Protein AF-A0A0A1CIE8-F1 (afdb_monomer)

Solvent-accessible surface area (backbone atoms only — not comparable to full-atom values): 5306 Å² total; per-residue (Å²): 132,84,73,81,76,73,80,70,46,76,35,42,40,37,24,47,71,83,40,80,73,52,37,79,55,90,60,72,77,88,57,57,86,52,70,49,77,48,73,39,80,84,70,76,82,78,57,72,99,70,70,80,49,66,67,58,57,54,53,54,48,50,57,52,49,55,51,54,51,51,53,46,54,50,52,50,64,63,58,70,72,75,122

InterPro domains:
  IPR001404 Heat shock protein Hsp90 family [PF00183] (8-80)
  IPR001404 Heat shock protein Hsp90 family [PTHR11528] (8-77)
  IPR020568 Ribosomal protein uS5 domain 2-type superfamily [SSF54211] (6-78)

Sequence (83 aa):
ALASSHFTTENVRLYVKRVFISDDFDGELYLSFIKGVVDLNDFPLNVSHEILHESCIVRIMRKRLVRKVFDMILGLSMSENKD

Organism: NCBI:txid459176

pLDDT: mean 72.19, std 15.55, range [40.38, 93.31]

Structure (mmCIF, N/CA/C/O backbone):
data_AF-A0A0A1CIE8-F1
#
_entry.id   AF-A0A0A1CIE8-F1
#
loop_
_atom_site.group_PDB
_atom_site.id
_atom_site.type_symbol
_atom_site.label_atom_id
_atom_site.label_alt_id
_atom_site.label_comp_id
_atom_site.label_asym_id
_atom_site.label_entity_id
_atom_site.label_seq_id
_atom_site.pdbx_PDB_ins_code
_atom_site.Cartn_x
_atom_site.Cartn_y
_atom_site.Cartn_z
_atom_site.occupancy
_atom_site.B_iso_or_equiv
_atom_site.auth_seq_id
_atom_site.auth_comp_id
_atom_site.auth_asym_id
_atom_site.auth_atom_id
_atom_site.pdbx_PDB_model_num
ATOM 1 N N . ALA A 1 1 ? -24.241 14.598 -19.530 1.00 40.38 1 ALA A N 1
ATOM 2 C CA . ALA A 1 1 ? -23.317 14.698 -18.388 1.00 40.38 1 ALA A CA 1
ATOM 3 C C . ALA A 1 1 ? -22.569 13.380 -18.299 1.00 40.38 1 ALA A C 1
ATOM 5 O O . ALA A 1 1 ? -23.138 12.392 -17.856 1.00 40.38 1 ALA A O 1
ATOM 6 N N . LEU A 1 2 ? -21.363 13.336 -18.866 1.00 45.25 2 LEU A N 1
ATOM 7 C CA . LEU A 1 2 ? -20.467 12.192 -18.737 1.00 45.25 2 LEU A CA 1
ATOM 8 C C . LEU A 1 2 ? -20.063 12.156 -17.267 1.00 45.25 2 LEU A C 1
ATOM 10 O O . LEU A 1 2 ? -19.353 13.051 -16.815 1.00 45.25 2 LEU A O 1
ATOM 14 N N . ALA A 1 3 ? -20.616 11.209 -16.510 1.00 46.03 3 ALA A N 1
ATOM 15 C CA . ALA A 1 3 ? -20.137 10.941 -15.168 1.00 46.03 3 ALA A CA 1
ATOM 16 C C . ALA A 1 3 ? -18.638 10.687 -15.297 1.00 46.03 3 ALA A C 1
ATOM 18 O O . ALA A 1 3 ? -18.229 9.810 -16.059 1.00 46.03 3 ALA A O 1
ATOM 19 N N . SER A 1 4 ? -17.844 11.523 -14.635 1.00 47.22 4 SER A N 1
ATOM 20 C CA . SER A 1 4 ? -16.411 11.353 -14.481 1.00 47.22 4 SER A CA 1
ATOM 21 C C . SER A 1 4 ? -16.183 9.972 -13.883 1.00 47.22 4 SER A C 1
ATOM 23 O O . SER A 1 4 ? -16.230 9.808 -12.669 1.00 47.22 4 SER A O 1
ATOM 25 N N . SER A 1 5 ? -16.015 8.960 -14.730 1.00 46.41 5 SER A N 1
ATOM 26 C CA . SER A 1 5 ? -15.625 7.623 -14.321 1.00 46.41 5 SER A CA 1
ATOM 27 C C . SER A 1 5 ? -14.204 7.752 -13.794 1.00 46.41 5 SER A C 1
ATOM 29 O O . SER A 1 5 ? -13.242 7.676 -14.559 1.00 46.41 5 SER A O 1
ATOM 31 N N . HIS A 1 6 ? -14.071 8.062 -12.503 1.00 51.59 6 HIS A N 1
ATOM 32 C CA . HIS A 1 6 ? -12.839 7.798 -11.784 1.00 51.59 6 HIS A CA 1
ATOM 33 C C . HIS A 1 6 ? -12.591 6.307 -11.984 1.00 51.59 6 HIS A C 1
ATOM 35 O O . HIS A 1 6 ? -13.406 5.477 -11.590 1.00 51.59 6 HIS A O 1
ATOM 41 N N . PHE A 1 7 ? -11.539 5.975 -12.730 1.00 48.69 7 PHE A N 1
ATOM 42 C CA . PHE A 1 7 ? -11.040 4.611 -12.822 1.00 48.69 7 PHE A CA 1
ATOM 43 C C . PHE A 1 7 ? -10.450 4.287 -11.446 1.00 48.69 7 PHE A C 1
ATOM 45 O O . PHE A 1 7 ? -9.244 4.386 -11.241 1.00 48.69 7 PHE A O 1
ATOM 52 N N . THR A 1 8 ? -11.316 3.990 -10.478 1.00 52.59 8 THR A N 1
ATOM 53 C CA . THR A 1 8 ? -10.920 3.548 -9.147 1.00 52.59 8 THR A CA 1
ATOM 54 C C . THR A 1 8 ? -10.344 2.151 -9.302 1.00 52.59 8 THR A C 1
ATOM 56 O O . THR A 1 8 ? -11.029 1.179 -9.621 1.00 52.59 8 THR A O 1
ATOM 59 N N . THR A 1 9 ? -9.025 2.052 -9.193 1.00 57.69 9 THR A N 1
ATOM 60 C CA . THR A 1 9 ? -8.330 0.775 -9.297 1.00 57.69 9 THR A CA 1
ATOM 61 C C . THR A 1 9 ? -8.409 0.060 -7.954 1.00 57.69 9 THR A C 1
ATOM 63 O O . THR A 1 9 ? -7.551 0.265 -7.102 1.00 57.69 9 THR A O 1
ATOM 66 N N . GLU A 1 10 ? -9.403 -0.815 -7.779 1.00 65.69 10 GLU A N 1
ATOM 67 C CA . GLU A 1 10 ? -9.623 -1.650 -6.575 1.00 65.69 10 GLU A CA 1
ATOM 68 C C . GLU A 1 10 ? -8.587 -2.790 -6.413 1.00 65.69 10 GLU A C 1
ATOM 70 O O . GLU A 1 10 ? -8.884 -3.898 -5.958 1.00 65.69 10 GLU A O 1
ATOM 75 N N . ASN A 1 11 ? -7.349 -2.579 -6.852 1.00 77.56 11 ASN A N 1
ATOM 76 C CA . ASN A 1 11 ? -6.363 -3.653 -6.947 1.00 77.56 11 ASN A CA 1
ATOM 77 C C . ASN A 1 11 ? -5.546 -3.827 -5.656 1.00 77.56 11 ASN A C 1
ATOM 79 O O . ASN A 1 11 ? -5.013 -4.912 -5.411 1.00 77.56 11 ASN A O 1
ATOM 83 N N . VAL A 1 12 ? -5.483 -2.805 -4.796 1.00 83.69 12 VAL A N 1
ATOM 84 C CA . VAL A 1 12 ? -4.727 -2.843 -3.537 1.00 83.69 12 VAL A CA 1
ATOM 85 C C . VAL A 1 12 ? -5.646 -2.569 -2.355 1.00 83.69 12 VAL A C 1
ATOM 87 O O . VAL A 1 12 ? -6.326 -1.553 -2.328 1.00 83.69 12 VAL A O 1
ATOM 90 N N . ARG A 1 13 ? -5.630 -3.448 -1.347 1.00 86.38 13 ARG A N 1
ATOM 91 C CA . ARG A 1 13 ? -6.417 -3.277 -0.114 1.00 86.38 13 ARG A CA 1
ATOM 92 C C . ARG A 1 13 ? -5.526 -2.905 1.064 1.00 86.38 13 ARG A C 1
ATOM 94 O O . ARG A 1 13 ? -4.561 -3.618 1.353 1.00 86.38 13 ARG A O 1
ATOM 101 N N . LEU A 1 14 ? -5.865 -1.817 1.754 1.00 84.38 14 LEU A N 1
ATOM 102 C CA . LEU A 1 14 ? -5.165 -1.338 2.942 1.00 84.38 14 LEU A CA 1
ATOM 103 C C . LEU A 1 14 ? -5.819 -1.847 4.222 1.00 84.38 14 LEU A C 1
ATOM 105 O O . LEU A 1 14 ? -7.016 -1.670 4.441 1.00 84.38 14 LEU A O 1
ATOM 109 N N . TYR A 1 15 ? -4.993 -2.390 5.102 1.00 85.06 15 TYR A N 1
ATOM 110 C CA . TYR A 1 15 ? -5.349 -2.828 6.437 1.00 85.06 15 TYR A CA 1
ATOM 111 C C . TYR A 1 15 ? -4.410 -2.190 7.465 1.00 85.06 15 TYR A C 1
ATOM 113 O O . TYR A 1 15 ? -3.221 -1.979 7.215 1.00 85.06 15 TYR A O 1
ATOM 121 N N . VAL A 1 16 ? -4.946 -1.890 8.645 1.00 82.31 16 VAL A N 1
ATOM 122 C CA . VAL A 1 16 ? -4.173 -1.507 9.832 1.00 82.31 16 VAL A CA 1
ATOM 123 C C . VAL A 1 16 ? -4.574 -2.445 10.954 1.00 82.31 16 VAL A C 1
ATOM 125 O O . VAL A 1 16 ? -5.753 -2.532 11.289 1.00 82.31 16 VAL A O 1
ATOM 128 N N . LYS A 1 17 ? -3.607 -3.156 11.542 1.00 84.94 17 LYS A N 1
ATOM 129 C CA . LYS A 1 17 ? -3.858 -4.170 12.580 1.00 84.94 17 LYS A CA 1
ATOM 130 C C . LYS A 1 17 ? -4.975 -5.141 12.169 1.00 84.94 17 LYS A C 1
ATOM 132 O O . LYS A 1 17 ? -5.847 -5.458 12.977 1.00 84.94 17 LYS A O 1
ATOM 137 N N . ARG A 1 18 ? -4.956 -5.596 10.907 1.00 88.56 18 ARG A N 1
ATOM 138 C CA . ARG A 1 18 ? -5.974 -6.482 10.300 1.00 88.56 18 ARG A CA 1
ATOM 139 C C . ARG A 1 18 ? -7.383 -5.889 10.147 1.00 88.56 18 ARG A C 1
ATOM 141 O O . ARG A 1 18 ? -8.299 -6.613 9.766 1.00 88.56 18 ARG A O 1
ATOM 148 N N . VAL A 1 19 ? -7.577 -4.597 10.403 1.00 83.19 19 VAL A N 1
ATOM 149 C CA . VAL A 1 19 ? -8.837 -3.886 10.139 1.00 83.19 19 VAL A CA 1
ATOM 150 C C . VAL A 1 19 ? -8.758 -3.250 8.758 1.00 83.19 19 VAL A C 1
ATOM 152 O O . VAL A 1 19 ? -7.783 -2.562 8.465 1.00 83.19 19 VAL A O 1
ATOM 155 N N . PHE A 1 20 ? -9.757 -3.501 7.908 1.00 84.25 20 PHE A N 1
ATOM 156 C CA . PHE A 1 20 ? -9.843 -2.881 6.584 1.00 84.25 20 PHE A CA 1
ATOM 157 C C . PHE A 1 20 ? -10.000 -1.368 6.727 1.00 84.25 20 PHE A C 1
ATOM 159 O O . PHE A 1 20 ? -10.836 -0.910 7.504 1.00 84.25 20 PHE A O 1
ATOM 166 N N . ILE A 1 21 ? -9.183 -0.622 5.987 1.00 81.88 21 ILE A N 1
ATOM 167 C CA . ILE A 1 21 ? -9.219 0.839 5.956 1.00 81.88 21 ILE A CA 1
ATOM 168 C C . ILE A 1 21 ? -9.827 1.288 4.634 1.00 81.88 21 ILE A C 1
ATOM 170 O O . ILE A 1 21 ? -10.923 1.823 4.618 1.00 81.88 21 ILE A O 1
ATOM 174 N N . SER A 1 22 ? -9.140 1.026 3.522 1.00 79.81 22 SER A N 1
ATOM 175 C CA . SER A 1 22 ? -9.555 1.514 2.210 1.00 79.81 22 SER A CA 1
ATOM 176 C C . SER A 1 22 ? -8.930 0.683 1.089 1.00 79.81 22 SER A C 1
ATOM 178 O O . SER A 1 22 ? -7.815 0.170 1.218 1.00 79.81 22 SER A O 1
ATOM 180 N N . ASP A 1 23 ? -9.652 0.541 -0.012 1.00 81.06 23 ASP A N 1
ATOM 181 C CA . ASP A 1 23 ? -9.180 0.053 -1.311 1.00 81.06 23 ASP A CA 1
ATOM 182 C C . ASP A 1 23 ? -9.226 1.142 -2.394 1.00 81.06 23 ASP A C 1
ATOM 184 O O . ASP A 1 23 ? -8.758 0.926 -3.514 1.00 81.06 23 ASP A O 1
ATOM 188 N N . ASP A 1 24 ? -9.711 2.331 -2.034 1.00 75.69 24 ASP A N 1
ATOM 189 C CA . ASP A 1 24 ? -9.755 3.504 -2.892 1.00 75.69 24 ASP A CA 1
ATOM 190 C C . ASP A 1 24 ? -8.418 4.244 -2.835 1.00 75.69 24 ASP A C 1
ATOM 192 O O . ASP A 1 24 ? -8.211 5.258 -2.159 1.00 75.69 24 ASP A O 1
ATOM 196 N N . PHE A 1 25 ? -7.453 3.674 -3.546 1.00 69.62 25 PHE A N 1
ATOM 197 C CA . PHE A 1 25 ? -6.224 4.372 -3.861 1.00 69.62 25 PHE A CA 1
ATOM 198 C C . PHE A 1 25 ? -6.454 5.214 -5.106 1.00 69.62 25 PHE A C 1
ATOM 200 O O . PHE A 1 25 ? -6.103 4.807 -6.211 1.00 69.62 25 PHE A O 1
ATOM 207 N N . ASP A 1 26 ? -7.008 6.407 -4.904 1.00 64.25 26 ASP A N 1
ATOM 208 C CA . ASP A 1 26 ? -7.103 7.433 -5.936 1.00 64.25 26 ASP A CA 1
ATOM 209 C C . ASP A 1 26 ? -5.668 7.764 -6.393 1.00 64.25 26 ASP A C 1
ATOM 211 O O . ASP A 1 26 ? -4.873 8.389 -5.675 1.00 64.25 26 ASP A O 1
ATOM 215 N N . GLY A 1 27 ? -5.245 7.171 -7.507 1.00 60.00 27 GLY A N 1
ATOM 216 C CA . GLY A 1 27 ? -3.837 6.928 -7.792 1.00 60.00 27 GLY A CA 1
ATOM 217 C C . GLY A 1 27 ? -3.585 6.786 -9.279 1.00 60.00 27 GLY A C 1
ATOM 218 O O . GLY A 1 27 ? -4.295 6.081 -9.986 1.00 60.00 27 GLY A O 1
ATOM 219 N N . GLU A 1 28 ? -2.565 7.500 -9.750 1.00 57.84 28 GLU A N 1
ATOM 220 C CA . GLU A 1 28 ? -2.176 7.554 -11.153 1.00 57.84 28 GLU A CA 1
ATOM 221 C C . GLU A 1 28 ? -2.136 6.154 -11.797 1.00 57.84 28 GLU A C 1
ATOM 223 O O . GLU A 1 28 ? -1.543 5.221 -11.252 1.00 57.84 28 GLU A O 1
ATOM 228 N N . LEU A 1 29 ? -2.721 6.038 -12.994 1.00 59.56 29 LEU A N 1
ATOM 229 C CA . LEU A 1 29 ? -2.908 4.803 -13.773 1.00 59.56 29 LEU A CA 1
ATOM 230 C C . LEU A 1 29 ? -1.676 3.878 -13.882 1.00 59.56 29 LEU A C 1
ATOM 232 O O . LEU A 1 29 ? -1.830 2.706 -14.227 1.00 59.56 29 LEU A O 1
ATOM 236 N N . TYR A 1 30 ? -0.463 4.359 -13.595 1.00 71.94 30 TYR A N 1
ATOM 237 C CA . TYR A 1 30 ? 0.785 3.627 -13.791 1.00 71.94 30 TYR A CA 1
ATOM 238 C C . TYR A 1 30 ? 1.031 2.469 -12.810 1.00 71.94 30 TYR A C 1
ATOM 240 O O . TYR A 1 30 ? 1.847 1.623 -13.142 1.00 71.94 30 TYR A O 1
ATOM 248 N N . LEU A 1 31 ? 0.355 2.371 -11.653 1.00 74.62 31 LEU A N 1
ATOM 249 C CA . LEU A 1 31 ? 0.432 1.176 -10.776 1.00 74.62 31 LEU A CA 1
ATOM 250 C C . LEU A 1 31 ? -0.840 0.324 -10.785 1.00 74.62 31 LEU A C 1
ATOM 252 O O . LEU A 1 31 ? -0.959 -0.619 -10.005 1.00 74.62 31 LEU A O 1
ATOM 256 N N . SER A 1 32 ? -1.780 0.622 -11.682 1.00 76.81 32 SER A N 1
ATOM 257 C CA . SER A 1 32 ? -3.075 -0.064 -11.764 1.00 76.81 32 SER A CA 1
ATOM 258 C C . SER A 1 32 ? -2.963 -1.577 -11.990 1.00 76.81 32 SER A C 1
ATOM 260 O O . SER A 1 32 ? -3.872 -2.313 -11.628 1.00 76.81 32 SER A O 1
ATOM 262 N N . PHE A 1 33 ? -1.850 -2.069 -12.538 1.00 79.69 33 PHE A N 1
ATOM 263 C CA . PHE A 1 33 ? -1.617 -3.498 -12.762 1.00 79.69 33 PHE A CA 1
ATOM 264 C C . PHE A 1 33 ? -1.281 -4.284 -11.483 1.00 79.69 33 PHE A C 1
ATOM 266 O O . PHE A 1 33 ? -1.287 -5.516 -11.495 1.00 79.69 33 PHE A O 1
ATOM 273 N N . ILE A 1 34 ? -0.971 -3.597 -10.382 1.00 81.50 34 ILE A N 1
ATOM 274 C CA . ILE A 1 34 ? -0.491 -4.225 -9.152 1.00 81.50 34 ILE A CA 1
ATOM 275 C C . ILE A 1 34 ? -1.669 -4.624 -8.285 1.00 81.50 34 ILE A C 1
ATOM 277 O O . ILE A 1 34 ? -2.421 -3.771 -7.824 1.00 81.50 34 ILE A O 1
ATOM 281 N N . LYS A 1 35 ? -1.783 -5.927 -8.017 1.00 85.88 35 LYS A N 1
ATOM 282 C CA . LYS A 1 35 ? -2.762 -6.487 -7.085 1.00 85.88 35 LYS A CA 1
ATOM 283 C C . LYS A 1 35 ? -2.092 -6.908 -5.787 1.00 85.88 35 LYS A C 1
ATOM 285 O O . LYS A 1 35 ? -1.065 -7.582 -5.824 1.00 85.88 35 LYS A O 1
ATOM 290 N N . GLY A 1 36 ? -2.669 -6.544 -4.644 1.00 86.25 36 GLY A N 1
ATOM 291 C CA . GLY A 1 36 ? -2.080 -6.920 -3.362 1.00 86.25 36 GLY A CA 1
ATOM 292 C C . GLY A 1 36 ? -2.837 -6.472 -2.117 1.00 86.25 36 GLY A C 1
ATOM 293 O O . GLY A 1 36 ? -3.823 -5.741 -2.168 1.00 86.25 36 GLY A O 1
ATOM 294 N N . VAL A 1 37 ? -2.334 -6.928 -0.973 1.00 88.38 37 VAL A N 1
ATOM 295 C CA . VAL A 1 37 ? -2.825 -6.571 0.361 1.00 88.38 37 VAL A CA 1
ATOM 296 C C . VAL A 1 37 ? -1.689 -5.923 1.141 1.00 88.38 37 VAL A C 1
ATOM 298 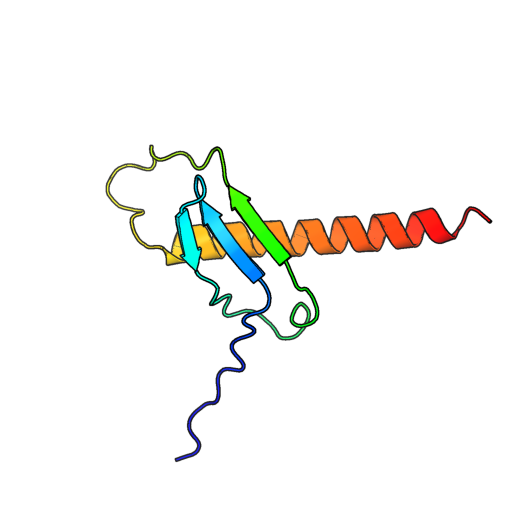O O . VAL A 1 37 ? -0.556 -6.402 1.110 1.00 88.38 37 VAL A O 1
ATOM 301 N N . VAL A 1 38 ? -1.998 -4.836 1.843 1.00 85.75 38 VAL A N 1
ATOM 302 C CA . VAL A 1 38 ? -1.048 -4.074 2.657 1.00 85.75 38 VAL A CA 1
ATOM 303 C C . VAL A 1 38 ? -1.566 -4.058 4.085 1.00 85.75 38 VAL A C 1
ATOM 305 O O . VAL A 1 38 ? -2.590 -3.438 4.333 1.00 85.75 38 VAL A O 1
ATOM 308 N N . ASP A 1 39 ? -0.877 -4.719 5.015 1.00 88.00 39 ASP A N 1
ATOM 309 C CA . ASP A 1 39 ? -1.237 -4.722 6.441 1.00 88.00 39 ASP A CA 1
ATOM 310 C C . ASP A 1 39 ? -0.174 -3.991 7.268 1.00 88.00 39 ASP A C 1
ATOM 312 O O . ASP A 1 39 ? 1.023 -4.279 7.185 1.00 88.00 39 ASP A O 1
ATOM 316 N N . LEU A 1 40 ? -0.616 -3.011 8.051 1.00 81.00 40 LEU A N 1
ATOM 317 C CA . LEU A 1 40 ? 0.233 -2.158 8.872 1.00 81.00 40 LEU A CA 1
ATOM 318 C C . LEU A 1 40 ? 0.078 -2.530 10.345 1.00 81.00 40 LEU A C 1
ATOM 320 O O . LEU A 1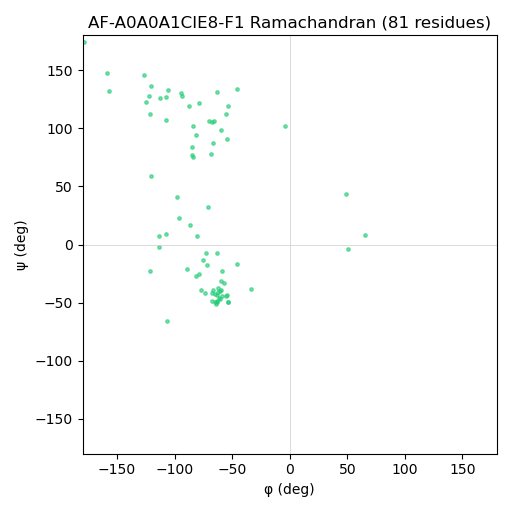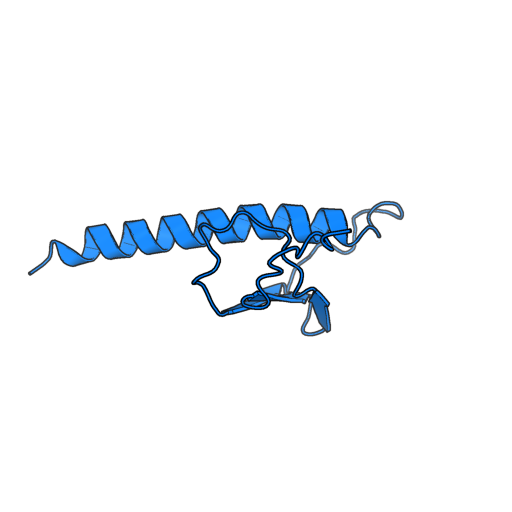 40 ? -0.926 -2.199 10.978 1.00 81.00 40 LEU A O 1
ATOM 324 N N . ASN A 1 41 ? 1.103 -3.170 10.905 1.00 76.06 41 ASN A N 1
ATOM 325 C CA . ASN A 1 41 ? 1.102 -3.589 12.310 1.00 76.06 41 ASN A CA 1
ATOM 326 C C . ASN A 1 41 ? 1.375 -2.427 13.285 1.00 76.06 41 ASN A C 1
ATOM 328 O O . ASN A 1 41 ? 0.710 -2.325 14.315 1.00 76.06 41 ASN A O 1
ATOM 332 N N . ASP A 1 42 ? 2.283 -1.512 12.925 1.00 67.19 42 ASP A N 1
ATOM 333 C CA . ASP A 1 42 ? 2.776 -0.442 13.807 1.00 67.19 42 ASP A CA 1
ATOM 334 C C . ASP A 1 42 ? 2.507 0.955 13.235 1.00 67.19 42 ASP A C 1
ATOM 336 O O . ASP A 1 42 ? 3.419 1.747 12.984 1.00 67.19 42 ASP A O 1
ATOM 340 N N . PHE A 1 43 ? 1.233 1.281 12.999 1.00 60.66 43 PHE A N 1
ATOM 341 C CA . PHE A 1 43 ? 0.865 2.683 12.809 1.00 60.66 43 PHE A CA 1
ATOM 342 C C . PHE A 1 43 ? 0.785 3.355 14.189 1.00 60.66 43 PHE A C 1
ATOM 344 O O . PHE A 1 43 ? 0.030 2.872 15.042 1.00 60.66 43 PHE A O 1
ATOM 351 N N . PRO A 1 44 ? 1.555 4.429 14.455 1.00 52.06 44 PRO A N 1
ATOM 352 C CA . PRO A 1 44 ? 1.517 5.093 15.745 1.00 52.06 44 PRO A CA 1
ATOM 353 C C . PRO A 1 44 ? 0.129 5.711 15.909 1.00 52.06 44 PRO A C 1
ATOM 355 O O . PRO A 1 44 ? -0.195 6.720 15.293 1.00 52.06 44 PRO A O 1
ATOM 358 N N . LEU A 1 45 ? -0.696 5.106 16.762 1.00 50.53 45 LEU A N 1
ATOM 359 C CA . LEU A 1 45 ? -1.992 5.655 17.176 1.00 50.53 45 LEU A CA 1
ATOM 360 C C . LEU A 1 45 ? -1.832 6.987 17.942 1.00 50.53 45 LEU A C 1
ATOM 362 O O . LEU A 1 45 ? -2.811 7.653 18.253 1.00 50.53 45 LEU A O 1
ATOM 366 N N . ASN A 1 46 ? -0.587 7.362 18.250 1.00 52.62 46 ASN A N 1
ATOM 367 C CA . ASN A 1 46 ? -0.200 8.482 19.098 1.00 52.62 46 ASN A CA 1
ATOM 368 C C . ASN A 1 46 ? -0.100 9.810 18.338 1.00 52.62 46 ASN A C 1
ATOM 370 O O . ASN A 1 46 ? 0.486 10.761 18.853 1.00 52.62 46 ASN A O 1
ATOM 374 N N . VAL A 1 47 ? -0.669 9.910 17.134 1.00 52.66 47 VAL A N 1
ATOM 375 C CA . VAL A 1 47 ? -0.816 11.204 16.466 1.00 52.66 47 VAL A CA 1
ATOM 376 C C . VAL A 1 47 ? -2.092 11.882 16.973 1.00 52.66 47 VAL A C 1
ATOM 378 O O . VAL A 1 47 ? -3.145 11.856 16.347 1.00 52.66 47 VAL A O 1
ATOM 381 N N . SER A 1 48 ? -1.960 12.381 18.204 1.00 48.50 48 SER A N 1
ATOM 382 C CA . SER A 1 48 ? -2.807 13.319 18.947 1.00 48.50 48 SER A CA 1
ATOM 383 C C . SER A 1 48 ? -3.995 13.902 18.175 1.00 48.50 48 SER A C 1
ATOM 385 O O . SER A 1 48 ? -3.808 14.834 17.406 1.00 48.50 48 SER A O 1
ATOM 387 N N . HIS A 1 49 ? -5.199 13.379 18.432 1.00 48.97 49 HIS A N 1
ATOM 388 C CA . HIS A 1 49 ? -6.521 14.032 18.342 1.00 48.97 49 HIS A CA 1
ATOM 389 C C . HIS A 1 49 ? -6.943 14.813 17.065 1.00 48.97 49 HIS A C 1
ATOM 391 O O . HIS A 1 49 ? -8.103 15.200 16.984 1.00 48.97 49 HIS A O 1
ATOM 397 N N . GLU A 1 50 ? -6.095 14.976 16.045 1.00 49.88 50 GLU A N 1
ATOM 398 C CA . GLU A 1 50 ? -6.367 15.730 14.807 1.00 49.88 50 GLU A CA 1
ATOM 399 C C . GLU A 1 50 ? -6.241 14.871 13.535 1.00 49.88 50 GLU A C 1
ATOM 401 O O . GLU A 1 50 ? -6.863 15.175 12.520 1.00 49.88 50 GLU A O 1
ATOM 406 N N . ILE A 1 51 ? -5.491 13.759 13.557 1.00 49.66 51 ILE A N 1
ATOM 407 C CA . ILE A 1 51 ? -5.203 12.949 12.349 1.00 49.66 51 ILE A CA 1
ATOM 408 C C . ILE A 1 51 ? -6.142 11.740 12.223 1.00 49.66 51 ILE A C 1
ATOM 410 O O . ILE A 1 51 ? -5.756 10.646 11.823 1.00 49.66 51 ILE A O 1
ATOM 414 N N . LEU A 1 52 ? -7.420 11.958 12.528 1.00 52.84 52 LEU A N 1
ATOM 415 C CA . LEU A 1 52 ? -8.511 11.032 12.203 1.00 52.84 52 LEU A CA 1
ATOM 416 C C . LEU A 1 52 ? -8.982 11.156 10.746 1.00 52.84 52 LEU A C 1
ATOM 418 O O . LEU A 1 52 ? -9.967 10.537 10.361 1.00 52.84 52 LEU A O 1
ATOM 422 N N . HIS A 1 53 ? -8.287 11.932 9.913 1.00 55.91 53 HIS A N 1
ATOM 423 C CA . HIS A 1 53 ? -8.545 11.910 8.483 1.00 55.91 53 HIS A CA 1
ATOM 424 C C . HIS A 1 53 ? -7.778 10.753 7.842 1.00 55.91 53 HIS A C 1
ATOM 426 O O . HIS A 1 53 ? -6.576 10.837 7.577 1.00 55.91 53 HIS A O 1
ATOM 432 N N . GLU A 1 54 ? -8.521 9.684 7.570 1.00 61.31 54 GLU A N 1
ATOM 433 C CA . GLU A 1 54 ? -8.188 8.537 6.717 1.00 61.31 54 GLU A CA 1
ATOM 434 C C . GLU A 1 54 ? -7.301 8.922 5.511 1.00 61.31 54 GLU A C 1
ATOM 436 O O . GLU A 1 54 ? -6.307 8.257 5.209 1.00 61.31 54 GLU A O 1
ATOM 441 N N . SER A 1 55 ? -7.556 10.095 4.920 1.00 67.00 55 SER A N 1
ATOM 442 C CA . SER A 1 55 ? -6.799 10.669 3.802 1.00 67.00 55 SER A CA 1
ATOM 443 C C . SER A 1 55 ? -5.294 10.863 4.058 1.00 67.00 55 SER A C 1
ATOM 445 O O . SER A 1 55 ? -4.488 10.716 3.136 1.00 67.00 55 SER A O 1
ATOM 447 N N . CYS A 1 56 ? -4.859 11.166 5.287 1.00 76.25 56 CYS A N 1
ATOM 448 C CA . CYS A 1 56 ? -3.435 11.354 5.582 1.00 76.25 56 CYS A CA 1
ATOM 449 C C . CYS A 1 56 ? -2.678 10.018 5.594 1.00 76.25 56 CYS A C 1
ATOM 451 O O . CYS A 1 56 ? -1.584 9.919 5.027 1.00 76.25 56 CYS A O 1
ATOM 453 N N . ILE A 1 57 ? -3.283 8.984 6.189 1.00 74.25 57 ILE A N 1
ATOM 454 C CA . ILE A 1 57 ? -2.728 7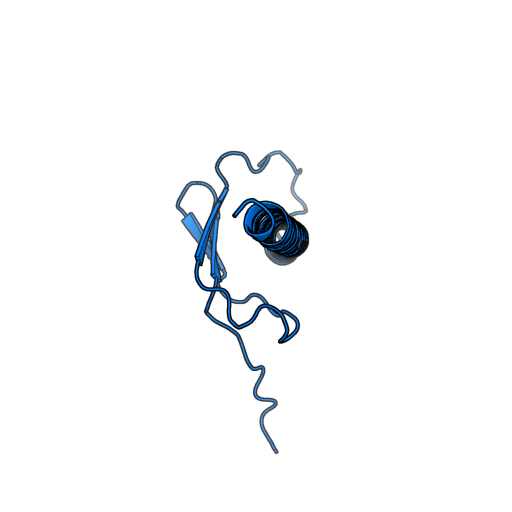.626 6.249 1.00 74.25 57 ILE A CA 1
ATOM 455 C C . ILE A 1 57 ? -2.634 7.059 4.835 1.00 74.25 57 ILE A C 1
ATOM 457 O O . ILE A 1 57 ? -1.549 6.654 4.415 1.00 74.25 57 ILE A O 1
ATOM 461 N N . VAL A 1 58 ? -3.730 7.125 4.073 1.00 76.56 58 VAL A N 1
ATOM 462 C CA . VAL A 1 58 ? -3.782 6.674 2.675 1.00 76.56 58 VAL A CA 1
ATOM 463 C C . VAL A 1 58 ? -2.691 7.359 1.843 1.00 76.56 58 VAL A C 1
ATOM 465 O O . VAL A 1 58 ? -1.934 6.690 1.137 1.00 76.56 58 VAL A O 1
ATOM 468 N N . ARG A 1 59 ? -2.489 8.675 2.009 1.00 79.00 59 ARG A N 1
ATOM 469 C CA . ARG A 1 59 ? -1.437 9.432 1.304 1.00 79.00 59 ARG A CA 1
ATOM 470 C C . ARG A 1 59 ? -0.013 8.980 1.649 1.00 79.00 59 ARG A C 1
ATOM 472 O O . ARG A 1 59 ? 0.827 8.873 0.752 1.00 79.00 59 ARG A O 1
ATOM 479 N N . ILE A 1 60 ? 0.294 8.741 2.926 1.00 80.62 60 ILE A N 1
ATOM 480 C CA . ILE A 1 60 ? 1.619 8.242 3.341 1.00 80.62 60 ILE A CA 1
ATOM 481 C C . ILE A 1 60 ? 1.845 6.833 2.787 1.00 80.62 60 ILE A C 1
ATOM 483 O O . ILE A 1 60 ? 2.929 6.535 2.276 1.00 80.62 60 ILE A O 1
ATOM 487 N N . MET A 1 61 ? 0.823 5.981 2.853 1.00 80.62 61 MET A N 1
ATOM 488 C CA . MET A 1 61 ? 0.910 4.601 2.383 1.00 80.62 61 MET A CA 1
ATOM 489 C C . MET A 1 61 ? 1.078 4.516 0.879 1.00 80.62 61 MET A C 1
ATOM 491 O O . MET A 1 61 ? 1.934 3.764 0.419 1.00 80.62 61 MET A O 1
ATOM 495 N N . ARG A 1 62 ? 0.391 5.371 0.120 1.00 79.50 62 ARG A N 1
ATOM 496 C CA . ARG A 1 62 ? 0.600 5.502 -1.322 1.00 79.50 62 ARG A CA 1
ATOM 497 C C . ARG A 1 62 ? 2.069 5.768 -1.656 1.00 79.50 62 ARG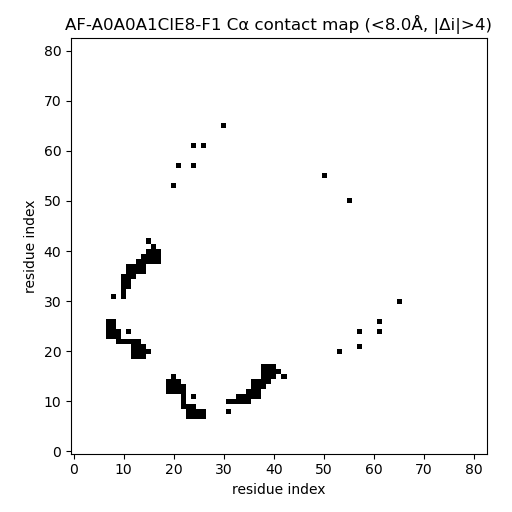 A C 1
ATOM 499 O O . ARG A 1 62 ? 2.650 5.040 -2.455 1.00 79.50 62 ARG A O 1
ATOM 506 N N . LYS A 1 63 ? 2.719 6.735 -0.994 1.00 83.56 63 LYS A N 1
ATOM 507 C CA . LYS A 1 63 ? 4.152 7.023 -1.224 1.00 83.56 63 LYS A CA 1
ATOM 508 C C . LYS A 1 63 ? 5.056 5.827 -0.910 1.00 83.56 63 LYS A C 1
ATOM 510 O O . LYS A 1 63 ? 6.013 5.575 -1.640 1.00 83.56 63 LYS A O 1
ATOM 515 N N . ARG A 1 64 ? 4.765 5.092 0.168 1.00 85.56 64 ARG A N 1
ATOM 516 C CA . ARG A 1 64 ? 5.532 3.895 0.551 1.00 85.56 64 ARG A CA 1
ATOM 517 C C . ARG A 1 64 ? 5.351 2.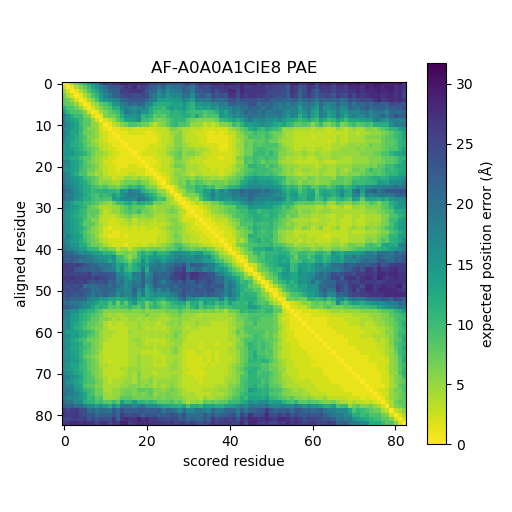757 -0.451 1.00 85.56 64 ARG A C 1
ATOM 519 O O . ARG A 1 64 ? 6.340 2.123 -0.806 1.00 85.56 64 ARG A O 1
ATOM 526 N N . LEU A 1 65 ? 4.126 2.534 -0.926 1.00 83.19 65 LEU A N 1
ATOM 527 C CA . LEU A 1 65 ? 3.812 1.510 -1.922 1.00 83.19 65 LEU A CA 1
ATOM 528 C C . LEU A 1 65 ? 4.518 1.780 -3.243 1.00 83.19 65 LEU A C 1
ATOM 530 O O . LEU A 1 65 ? 5.221 0.903 -3.733 1.00 83.19 65 LEU A O 1
ATOM 534 N N . VAL A 1 66 ? 4.414 3.008 -3.760 1.00 85.94 66 VAL A N 1
ATOM 535 C CA . VAL A 1 66 ? 5.091 3.417 -4.999 1.00 85.94 66 VAL A CA 1
ATOM 536 C C . VAL A 1 66 ? 6.590 3.129 -4.905 1.00 85.94 66 VAL A C 1
ATOM 538 O O . VAL A 1 66 ? 7.148 2.456 -5.768 1.00 85.94 66 VAL A O 1
ATOM 541 N N . ARG A 1 67 ? 7.240 3.553 -3.814 1.00 89.25 67 ARG A N 1
ATOM 542 C CA . ARG A 1 67 ? 8.669 3.293 -3.601 1.00 89.25 67 ARG A CA 1
ATOM 543 C C . ARG A 1 67 ? 8.986 1.798 -3.545 1.00 89.25 67 ARG A C 1
ATOM 545 O O . ARG A 1 67 ? 9.907 1.354 -4.216 1.00 89.25 67 ARG A O 1
ATOM 552 N N . LYS A 1 68 ? 8.209 1.020 -2.787 1.00 88.69 68 LYS A N 1
ATOM 553 C CA . LYS A 1 68 ? 8.440 -0.422 -2.623 1.00 88.69 68 LYS A CA 1
ATOM 554 C C . LYS A 1 68 ? 8.320 -1.183 -3.942 1.00 88.69 68 LYS A C 1
ATOM 556 O O . LYS A 1 68 ? 9.078 -2.123 -4.167 1.00 88.69 68 LYS A O 1
ATOM 561 N N . VAL A 1 69 ? 7.384 -0.778 -4.797 1.00 88.06 69 VAL A N 1
ATOM 562 C CA . VAL A 1 69 ? 7.211 -1.338 -6.139 1.00 88.06 69 VAL A CA 1
ATOM 563 C C . VAL A 1 69 ? 8.424 -1.034 -7.009 1.00 88.06 69 VAL A C 1
ATOM 565 O O . VAL A 1 69 ? 8.981 -1.954 -7.596 1.00 88.06 69 VAL A O 1
ATOM 568 N N . PHE A 1 70 ? 8.872 0.222 -7.066 1.00 90.12 70 PHE A N 1
ATOM 569 C CA . PHE A 1 70 ? 10.058 0.574 -7.850 1.00 90.12 70 PHE A CA 1
ATOM 570 C C . PHE A 1 70 ? 11.319 -0.131 -7.341 1.00 90.12 70 PHE A C 1
ATOM 572 O O . PHE A 1 70 ? 12.082 -0.650 -8.150 1.00 90.12 70 PHE A O 1
ATOM 579 N N . ASP A 1 71 ? 11.500 -0.227 -6.021 1.00 92.56 71 ASP A N 1
ATOM 580 C CA . ASP A 1 71 ? 12.607 -0.976 -5.418 1.00 92.56 71 ASP A CA 1
ATOM 581 C C . ASP A 1 71 ? 12.559 -2.464 -5.819 1.00 92.56 71 ASP A C 1
ATOM 583 O O . ASP A 1 71 ? 13.594 -3.070 -6.090 1.00 92.56 71 ASP A O 1
ATOM 587 N N . MET A 1 72 ? 11.360 -3.057 -5.892 1.00 90.50 72 MET A N 1
ATOM 588 C CA . MET A 1 72 ? 11.170 -4.439 -6.343 1.00 90.50 72 MET A CA 1
ATOM 589 C C . MET A 1 72 ? 11.496 -4.600 -7.830 1.00 90.50 72 MET A C 1
ATOM 591 O O . MET A 1 72 ? 12.251 -5.502 -8.177 1.00 90.50 72 MET A O 1
ATOM 595 N N . ILE A 1 73 ? 10.971 -3.727 -8.697 1.00 90.81 73 ILE A N 1
ATOM 596 C CA . ILE A 1 73 ? 11.245 -3.752 -10.144 1.00 90.81 73 ILE A CA 1
ATOM 597 C C . ILE A 1 73 ? 12.746 -3.598 -10.401 1.00 90.81 73 ILE A C 1
ATOM 599 O O . ILE A 1 73 ? 13.317 -4.346 -11.190 1.00 90.81 73 ILE A O 1
ATOM 603 N N . LEU A 1 74 ? 13.405 -2.673 -9.697 1.00 92.88 74 LEU A N 1
ATOM 604 C CA . LEU A 1 74 ? 14.850 -2.494 -9.786 1.00 92.88 74 LEU A CA 1
ATOM 605 C C . LEU A 1 74 ? 15.587 -3.759 -9.332 1.00 92.88 74 LEU A C 1
ATOM 607 O O . LEU A 1 74 ? 16.478 -4.227 -10.036 1.00 92.88 74 LEU A O 1
ATOM 611 N N . GLY A 1 75 ? 15.186 -4.347 -8.203 1.00 93.31 75 GLY A N 1
ATOM 612 C CA . GLY A 1 75 ? 15.740 -5.614 -7.724 1.00 93.31 75 GLY A CA 1
ATOM 613 C C . GLY A 1 75 ? 15.624 -6.738 -8.757 1.00 93.31 75 GLY A C 1
ATOM 614 O O . GLY A 1 75 ? 16.609 -7.431 -9.004 1.00 93.31 75 GLY A O 1
ATOM 615 N N . LEU A 1 76 ? 14.465 -6.859 -9.411 1.00 90.69 76 LEU A N 1
ATOM 616 C CA . LEU A 1 76 ? 14.229 -7.828 -10.484 1.00 90.69 76 LEU A CA 1
ATOM 617 C C . LEU A 1 76 ? 15.136 -7.565 -11.694 1.00 90.69 76 LEU A C 1
ATOM 619 O O . LEU A 1 76 ? 15.852 -8.469 -12.122 1.00 90.69 76 LEU A O 1
ATOM 623 N N . SER A 1 77 ? 15.207 -6.315 -12.166 1.00 92.31 77 SER A N 1
ATOM 624 C CA . SER A 1 77 ? 16.056 -5.934 -13.308 1.00 92.31 77 SER A CA 1
ATOM 625 C C . SER A 1 77 ? 17.547 -6.202 -13.079 1.00 92.31 77 SER A C 1
ATOM 627 O O . SER A 1 77 ? 18.285 -6.512 -14.009 1.00 92.31 77 SER A O 1
ATOM 629 N N . MET A 1 78 ? 18.005 -6.106 -11.828 1.00 89.00 78 MET A N 1
ATOM 630 C CA . MET A 1 78 ? 19.391 -6.396 -11.464 1.00 89.00 78 MET A CA 1
ATOM 631 C C . MET A 1 78 ? 19.637 -7.901 -11.305 1.00 89.00 78 MET A C 1
ATOM 633 O O . MET A 1 78 ? 20.760 -8.358 -11.508 1.00 89.00 78 MET A O 1
ATOM 637 N N . SER A 1 79 ? 18.606 -8.674 -10.953 1.00 80.88 79 SER A N 1
ATOM 638 C CA . SER A 1 79 ? 18.694 -10.133 -10.825 1.00 80.88 79 SER A CA 1
ATOM 639 C C . SER A 1 79 ? 18.654 -10.878 -12.161 1.00 80.88 79 SER A C 1
ATOM 641 O O . SER A 1 79 ? 19.233 -11.953 -12.244 1.00 80.88 79 SER A O 1
ATOM 643 N N . GLU A 1 80 ? 18.061 -10.293 -13.207 1.00 61.59 80 GLU A N 1
ATOM 644 C CA . GLU A 1 80 ? 18.002 -10.875 -14.562 1.00 61.59 80 GLU A CA 1
ATOM 645 C C . GLU A 1 80 ? 19.344 -10.845 -15.323 1.00 61.59 80 GLU A C 1
ATOM 647 O O . GLU A 1 80 ? 19.460 -11.447 -16.381 1.00 61.59 80 GLU A O 1
ATOM 652 N N . ASN A 1 81 ? 20.384 -10.193 -14.788 1.00 57.56 81 ASN A N 1
ATOM 653 C CA . ASN A 1 81 ? 21.722 -10.129 -15.402 1.00 57.56 81 ASN A CA 1
ATOM 654 C C . ASN A 1 81 ? 22.702 -11.181 -14.847 1.00 57.56 81 ASN A C 1
ATOM 656 O O . ASN A 1 81 ? 23.916 -10.961 -14.852 1.00 57.56 81 ASN A O 1
ATOM 660 N N . LYS A 1 82 ? 22.193 -12.281 -14.278 1.00 54.16 82 LYS A N 1
ATOM 661 C CA . LYS A 1 82 ? 23.010 -13.303 -13.603 1.00 54.16 82 LYS A CA 1
ATOM 662 C C . LYS A 1 82 ? 23.037 -14.675 -14.274 1.00 54.16 82 LYS A C 1
ATOM 664 O O . LYS A 1 82 ? 23.653 -15.572 -13.701 1.00 54.16 82 LYS A O 1
ATOM 669 N N . ASP A 1 83 ? 22.465 -14.787 -15.468 1.00 46.78 83 ASP A N 1
ATOM 670 C CA . ASP A 1 83 ? 22.545 -15.973 -16.324 1.00 46.78 83 ASP A CA 1
ATOM 671 C C . ASP A 1 83 ? 23.312 -15.670 -17.620 1.00 46.78 83 ASP A C 1
ATOM 673 O O . ASP A 1 83 ? 23.079 -14.591 -18.215 1.00 46.78 83 ASP A O 1
#

Nearest PDB structures (foldseek):
  7ry0-assembly1_A  TM=6.793E-01  e=2.763E-04  Homo sapiens
  4j0b-assembly1_B  TM=6.659E-01  e=4.112E-02  Danio rerio

Foldseek 3Di:
DPPPPQVQLLQEWEEECNHTQDSRLSDPPPCSVHHYYHYHDDDPPPPPDPPPPSVVVSVVVRVVVVVVVVVVVVVVVVVVVPD

Mean predicted aligned error: 10.28 Å

Radius of gyration: 15.84 Å; Cα contacts (8 Å, |Δi|>4): 65; chains: 1; bounding box: 46×32×38 Å

Secondary structure (DSSP, 8-state):
---------TTEEEEETTEEEE------GGGTT--EEEEES---TTSTTT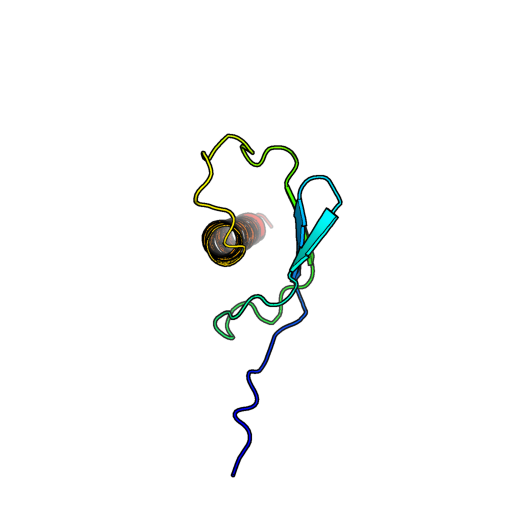---HHHHHHHHHHHHHHHHHHHHHHHHHHTT--

=== Feature glossary ===
Key to the feature types in this record:

— What the protein is —

Primary structure: the covalent order of the twenty standard amino acids along the backbone. Two proteins with the same sequence will (almost always) fold to the same structure; two with 30% identity often share a fold but not the details.

Database cross-references. InterPro integrates a dozen domain/family signature databases into unified entries with residue-range hits. GO terms attach function/process/location labels with evidence codes. CATH codes position the fold in a four-level structural taxonomy. Organism is the NCBI-taxonomy species name.

— Where its atoms are —

The mmCIF block holds the 3D Cartesian coordinates of each backbone atom (N, Cα, C, O) in ångströms. mmCIF is the PDB's canonical archive format — a tagged-loop text representation of the atomic model.

Six rendered views show the 3D structure from the faces of a cube — i.e. along ±x, ±y, ±z. Rendering representation is drawn randomly per protein from cartoon (secondary-structure ribbons), sticks (backbone bonds), or molecular surface; coloring is either N→C rainbow (blue at the N-terminus through red at the C-terminus) or one color per chain.

— Local backbone conformation —

DSSP 8-state secondary structure assigns each residue one of H (α-helix), G (3₁₀-helix), I (π-helix), E (extended β-strand), B (isolated β-bridge), T (hydrogen-bonded turn), S (bend), or '-' (coil). The assignment is computed from backbone hydrogen-bond geometry via the Kabsch–Sander algorithm.

P-SEA three-state annotation labels each residue as helix, strand, or coil based purely on the geometry of the Cα trace. It serves as a fallback when the full backbone (and thus DSSP) is unavailable.

The φ/ψ torsion pair specifies the backbone conformation at each residue. φ rotates about the N–Cα bond, ψ about the Cα–C bond. Steric clashes forbid most of the (φ, ψ) plane — the allowed regions (α-helix basin, β-sheet basin, left-handed helix) are the Ramachandran-allowed regions.

— Global shape and packing —

The geometric summary reports three shape descriptors. Rg (radius of gyration) 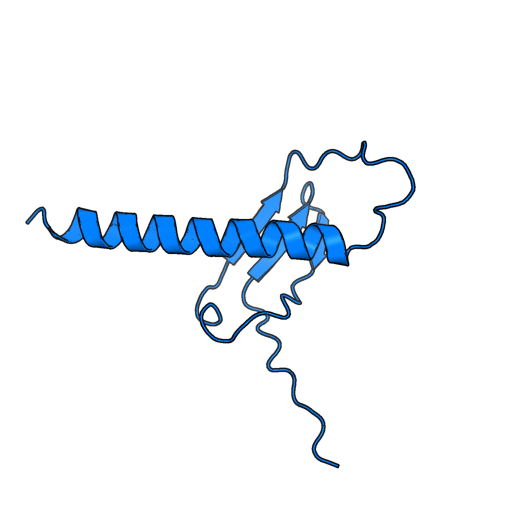measures how spread out the Cα atoms are about their centre of mass; compact globular proteins have small Rg, elongated or unfolded ones large. Cα contacts (<8 Å, |i−j|>4) count long-range residue pairs in spatial proximity — high for tightly packed folds, near zero for rods or random coil. The bounding-box extents give the protein's footprint along x, y, z in Å.

Accessible surface area quantifies burial. A residue with SASA near zero is packed into the hydrophobic core; one with SASA >100 Å² sits on the surface. Computed here via the Shrake–Rupley numerical algorithm with a 1.4 Å probe.

Plot images: a contact map (which residues are close in 3D, as an N×N binary image), a Ramachandran scatter (backbone torsion ang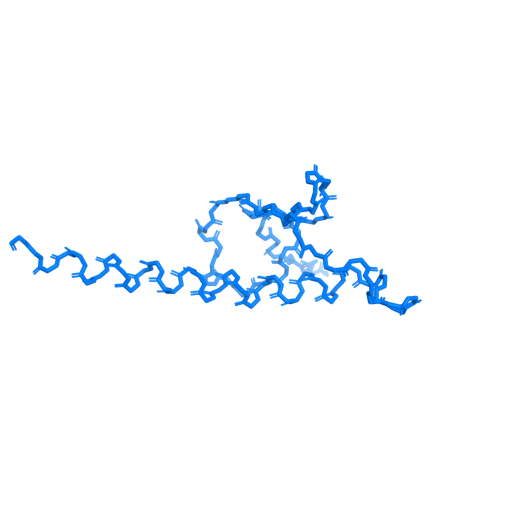les, revealing secondary-structure composition at a glance), and — for AlphaFold structures — a PAE heatmap (pairwise prediction confidence).

— Structural neighborhood —

The Foldseek 3Di string encodes local tertiary geometry as a 20-letter alphabet — one character per residue — derived from the relative positions of nearby Cα atoms. Unlike the amino-acid sequence, 3Di is a direct function of the 3D structure, so two proteins with the same fold have similar 3Di strings even at low sequence identity.

Nearest PDB neighbors are the top structural matches found by Foldseek when searching this structure against the entire Protein Data Bank. Each hit reports a TM-score (0 to 1; >0.5 almost always implies the same fold) and an E-value. These are *structural* homologs — they may share no detectable sequence similarity.

— Confidence and disorder —

For AlphaFold models, the B-factor field carries pLDDT — the model's own estimate of local accuracy on a 0–100 scale. Regions with pLDDT<50 should be treated as essentially unmodeled; they often correspond to intrinsically disordered segments.

B-factor (Debye–Waller factor) reflects atomic displacement in the crystal lattice. It is an experimental observable (units Å²), not a prediction; low values mean the atom is pinned down, high values mean it moves or is heterogeneous across the crystal.

Predicted aligned error is AlphaFold's pairwise confidence. Unlike pLDDT (per-residue), PAE is per-residue-pair and captures whether two parts of the structure are correctly placed relative to each other. Units are ångströms of expected positional error.